Protein AF-A0A2P4SR77-F1 (afdb_monomer_lite)

Secondary structure (DSSP, 8-state):
-HIIIIIIS-SS-SSS---HHHHHHHHHHTT-EEPPGGGGS-TT--STTHHHHHHHHHS----EE-TT--SS-GGGGGG-PPPP------------------------------

Radius of gyration: 30.96 Å; chains: 1; bounding box: 60×54×92 Å

pLDDT: mean 71.03, std 19.49, range [31.03, 95.06]

InterPro domains:
  IPR000232 Heat shock factor (HSF)-type, DNA-binding [PF00447] (2-82)
  IPR036388 Winged helix-like DNA-binding domain superfamily [G3DSA:1.10.10.10] (1-85)
  IPR036390 Winged helix DNA-binding domain superfamily [SSF46785] (7-83)

Foldseek 3Di:
DCLVDQCPVDPDNPDPHSDPVVVVVQLVQLPKDWDDPVVVDDPPDDDPCPVVVVVCVVDVDIDIDDPLDDPVCVVSVVVSDGHDPPPPPPPPDPDDDDDDDDDDDDDDDDDDDD

Structure (mmCIF, N/CA/C/O backbone):
data_AF-A0A2P4SR77-F1
#
_entry.id   AF-A0A2P4SR77-F1
#
loop_
_atom_site.group_PDB
_atom_site.id
_atom_site.type_symbol
_atom_site.label_atom_id
_atom_site.label_alt_id
_atom_site.label_comp_id
_atom_site.label_asym_id
_atom_site.label_entity_id
_atom_site.label_seq_id
_atom_site.pdbx_PDB_ins_code
_atom_site.Cartn_x
_atom_site.Cartn_y
_atom_site.Cartn_z
_atom_site.occupancy
_atom_site.B_iso_or_equiv
_atom_site.auth_seq_id
_atom_site.auth_comp_id
_atom_site.auth_asym_id
_atom_site.auth_atom_id
_atom_site.pdbx_PDB_model_num
ATOM 1 N N . MET A 1 1 ? 0.568 14.877 -4.942 1.00 79.44 1 MET A N 1
ATOM 2 C CA . MET A 1 1 ? -0.810 14.667 -5.426 1.00 79.44 1 MET A CA 1
ATOM 3 C C . MET A 1 1 ? -1.567 13.694 -4.538 1.00 79.44 1 MET A C 1
ATOM 5 O O . MET A 1 1 ? -2.201 14.179 -3.614 1.00 79.44 1 MET A O 1
ATOM 9 N N . PHE A 1 2 ? -1.396 12.370 -4.665 1.00 86.19 2 PHE A N 1
ATOM 10 C CA . PHE A 1 2 ? -2.285 11.385 -4.015 1.00 86.19 2 PHE A CA 1
ATOM 11 C C . PHE A 1 2 ? -2.551 11.595 -2.514 1.00 86.19 2 PHE A C 1
ATOM 13 O O . PHE A 1 2 ? -3.700 11.644 -2.097 1.00 86.19 2 PHE A O 1
ATOM 20 N N . GLN A 1 3 ? -1.513 11.757 -1.683 1.00 88.31 3 GLN A N 1
ATOM 21 C CA . GLN A 1 3 ? -1.722 11.943 -0.240 1.00 88.31 3 GLN A CA 1
ATOM 22 C C . GLN A 1 3 ? -2.551 13.197 0.077 1.00 88.31 3 GLN A C 1
ATOM 24 O O . GLN A 1 3 ? -3.401 13.172 0.958 1.00 88.31 3 GLN A O 1
ATOM 29 N N . VAL A 1 4 ? -2.303 14.302 -0.624 1.00 87.69 4 VAL A N 1
ATOM 30 C CA . VAL A 1 4 ? -3.012 15.559 -0.366 1.00 87.69 4 VAL A CA 1
ATOM 31 C C . VAL A 1 4 ? -4.436 15.482 -0.905 1.00 87.69 4 VAL A C 1
ATOM 33 O O . VAL A 1 4 ? -5.361 15.857 -0.202 1.00 87.69 4 VAL A O 1
ATOM 36 N N . GLU A 1 5 ? -4.619 14.968 -2.116 1.00 88.62 5 GLU A N 1
ATOM 37 C CA . GLU A 1 5 ? -5.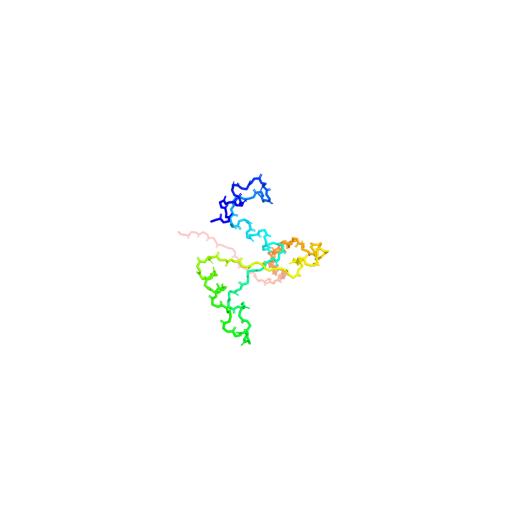910 14.989 -2.813 1.00 88.62 5 GLU A CA 1
ATOM 38 C C . GLU A 1 5 ? -6.862 13.891 -2.344 1.00 88.62 5 GLU A C 1
ATOM 40 O O . GLU A 1 5 ? -8.050 14.144 -2.197 1.00 88.62 5 GLU A O 1
ATOM 45 N N . VAL A 1 6 ? -6.347 12.689 -2.079 1.00 86.50 6 VAL A N 1
ATOM 46 C CA . VAL A 1 6 ? -7.169 11.516 -1.755 1.00 86.50 6 VAL A CA 1
ATOM 47 C C . VAL A 1 6 ? -7.193 11.259 -0.254 1.00 86.50 6 VAL A C 1
ATOM 49 O O . VAL A 1 6 ? -8.264 11.081 0.314 1.00 86.50 6 VAL A O 1
ATOM 52 N N . LEU A 1 7 ? -6.028 11.263 0.405 1.00 88.12 7 LEU A N 1
ATOM 53 C CA . LEU A 1 7 ? -5.956 10.911 1.830 1.00 88.12 7 LEU A CA 1
ATOM 54 C C . LEU A 1 7 ? -6.329 12.076 2.761 1.00 88.12 7 LEU A C 1
ATOM 56 O O . LEU A 1 7 ? -6.881 11.828 3.823 1.00 88.12 7 LEU A O 1
ATOM 60 N N . ARG A 1 8 ? -6.030 13.332 2.391 1.00 86.00 8 ARG A N 1
ATOM 61 C CA . ARG A 1 8 ? -6.274 14.519 3.242 1.00 86.00 8 ARG A CA 1
ATOM 62 C C . ARG A 1 8 ? -7.481 15.359 2.830 1.00 86.00 8 ARG A C 1
ATOM 64 O O . ARG A 1 8 ? -8.186 15.865 3.692 1.00 86.00 8 ARG A O 1
ATOM 71 N N . ARG A 1 9 ? -7.680 15.570 1.525 1.00 83.19 9 ARG A N 1
ATOM 72 C CA . ARG A 1 9 ? -8.700 16.487 0.975 1.00 83.19 9 ARG A CA 1
ATOM 73 C C . ARG A 1 9 ? -9.838 15.780 0.234 1.00 83.19 9 ARG A C 1
ATOM 75 O O . ARG A 1 9 ? -10.652 16.458 -0.385 1.00 83.19 9 ARG A O 1
ATOM 82 N N . GLY A 1 10 ? -9.892 14.449 0.271 1.00 74.44 10 GLY A N 1
ATOM 83 C CA . GLY A 1 10 ? -10.940 13.689 -0.403 1.00 74.44 10 GLY A CA 1
ATOM 84 C C . GLY A 1 10 ? -12.323 14.061 0.135 1.00 74.44 10 GLY A C 1
ATOM 85 O O . GLY A 1 10 ? -12.523 14.102 1.348 1.00 74.44 10 GLY A O 1
ATOM 86 N N . SER A 1 11 ? -13.278 14.323 -0.761 1.00 71.06 11 SER A N 1
ATOM 87 C CA . SER A 1 11 ? -14.677 14.604 -0.400 1.00 71.06 11 SER A CA 1
ATOM 88 C C . SER A 1 11 ? -15.346 13.412 0.290 1.00 71.06 11 SER A C 1
ATOM 90 O O . SER A 1 11 ? -16.178 13.594 1.176 1.00 71.06 11 SER A O 1
ATOM 92 N N . LEU A 1 12 ? -14.929 12.194 -0.067 1.00 75.12 12 LEU A N 1
ATOM 93 C CA . LEU A 1 12 ? -15.156 10.982 0.711 1.00 75.12 12 LEU A CA 1
ATOM 94 C C . LEU A 1 12 ? -13.869 10.590 1.439 1.00 75.12 12 LEU A C 1
ATOM 96 O O . LEU A 1 12 ? -12.826 10.387 0.813 1.00 75.12 12 LEU A O 1
ATOM 100 N N . ARG A 1 13 ? -13.963 10.376 2.755 1.00 74.44 13 ARG A N 1
ATOM 101 C CA . ARG A 1 13 ? -12.904 9.727 3.540 1.00 74.44 13 ARG A CA 1
ATOM 102 C C . ARG A 1 13 ? -12.896 8.220 3.262 1.00 74.44 13 ARG A C 1
ATOM 104 O O . ARG A 1 13 ? -13.347 7.427 4.076 1.00 74.44 13 ARG A O 1
ATOM 111 N N . VAL A 1 14 ? -12.387 7.825 2.092 1.00 81.56 14 VAL A N 1
ATOM 112 C CA . VAL A 1 14 ? -12.243 6.407 1.690 1.00 81.56 14 VAL A CA 1
ATOM 113 C C . VAL A 1 14 ? -11.218 5.675 2.570 1.00 81.56 14 VAL A C 1
ATOM 115 O O . VAL A 1 14 ? -11.239 4.453 2.693 1.00 81.56 14 VAL A O 1
ATOM 118 N N . CYS A 1 15 ? -10.305 6.418 3.196 1.00 81.31 15 CYS A N 1
ATOM 119 C CA . CYS A 1 15 ? -9.343 5.912 4.163 1.00 81.31 15 CYS A CA 1
ATOM 120 C C . CYS A 1 15 ? -9.413 6.762 5.433 1.00 81.31 15 CYS A C 1
ATOM 122 O O . CYS A 1 15 ? -9.436 7.986 5.360 1.00 81.31 15 CYS A O 1
ATOM 124 N N . GLU A 1 16 ? -9.357 6.123 6.600 1.00 86.06 16 GLU A N 1
ATOM 125 C CA . GLU A 1 16 ? -9.292 6.812 7.901 1.00 86.06 16 GLU A CA 1
ATOM 126 C C . GLU A 1 16 ? -7.928 7.473 8.167 1.00 86.06 16 GLU A C 1
ATOM 128 O O . GLU A 1 16 ? -7.728 8.124 9.188 1.00 86.06 16 GLU A O 1
ATOM 133 N N . THR A 1 17 ? -6.957 7.286 7.270 1.00 88.50 17 THR A N 1
ATOM 134 C CA . THR A 1 17 ? -5.592 7.777 7.437 1.00 88.50 17 THR A CA 1
ATOM 135 C C . THR A 1 17 ? -5.214 8.816 6.395 1.00 88.50 17 THR A C 1
ATOM 137 O O . THR A 1 17 ? -5.458 8.653 5.204 1.00 88.50 17 THR A O 1
ATOM 140 N N . GLU A 1 18 ? -4.502 9.839 6.858 1.00 90.69 18 GLU A N 1
ATOM 141 C CA . GLU A 1 18 ? -3.967 10.931 6.044 1.00 90.69 18 GLU A CA 1
ATOM 142 C C . GLU A 1 18 ? -2.497 10.721 5.634 1.00 90.69 18 GLU A C 1
ATOM 144 O O . GLU A 1 18 ? -1.870 11.580 4.998 1.00 90.69 18 GLU A O 1
ATOM 149 N N . SER A 1 19 ? -1.899 9.598 6.046 1.00 90.94 19 SER A N 1
ATOM 150 C CA . SER A 1 19 ? -0.483 9.295 5.846 1.00 90.94 19 SER A CA 1
ATOM 151 C C . SER A 1 19 ? -0.283 8.227 4.783 1.00 90.94 19 SER A C 1
ATOM 153 O O . SER A 1 19 ? -0.821 7.123 4.874 1.00 90.94 19 SER A O 1
ATOM 155 N N . MET A 1 20 ? 0.601 8.514 3.824 1.00 91.44 20 MET A N 1
ATOM 156 C CA . MET A 1 20 ? 1.033 7.529 2.831 1.00 91.44 20 MET A CA 1
ATOM 157 C C . MET A 1 20 ? 1.649 6.282 3.486 1.00 91.44 20 MET A C 1
ATOM 159 O O . MET A 1 20 ? 1.473 5.171 2.994 1.00 91.44 20 MET A O 1
ATOM 163 N N . LYS A 1 21 ? 2.349 6.443 4.620 1.00 92.44 21 LYS A N 1
ATOM 164 C CA . LYS A 1 21 ? 2.975 5.322 5.337 1.00 92.44 21 LYS A CA 1
ATOM 165 C C . LYS A 1 21 ? 1.924 4.332 5.835 1.00 92.44 21 LYS A C 1
ATOM 167 O O . LYS A 1 21 ? 2.033 3.141 5.559 1.00 92.44 21 LYS A O 1
ATOM 172 N N . SER A 1 22 ? 0.904 4.831 6.529 1.00 92.00 22 SER A N 1
ATOM 173 C CA . SER A 1 22 ? -0.183 4.008 7.061 1.00 92.00 22 SER A CA 1
ATOM 174 C C . SER A 1 22 ? -1.008 3.381 5.939 1.00 92.00 22 SER A C 1
ATOM 176 O O . SER A 1 22 ? -1.344 2.203 6.020 1.00 92.00 22 SER A O 1
ATOM 178 N N . PHE A 1 23 ? -1.255 4.128 4.859 1.00 91.81 23 PHE A N 1
ATOM 179 C CA . PHE A 1 23 ? -1.920 3.617 3.660 1.00 91.81 23 PHE A CA 1
ATOM 180 C C . PHE A 1 23 ? -1.181 2.405 3.065 1.00 91.81 23 PHE A C 1
ATOM 182 O O . PHE A 1 23 ? -1.763 1.334 2.888 1.00 91.81 23 PHE A O 1
ATOM 189 N N . VAL A 1 24 ? 0.132 2.531 2.842 1.00 91.38 24 VAL A N 1
ATOM 190 C CA . VAL A 1 24 ? 0.965 1.430 2.332 1.00 91.38 24 VAL A CA 1
ATOM 191 C C . VAL A 1 24 ? 1.023 0.268 3.327 1.00 91.38 24 VAL A C 1
ATOM 193 O O . VAL A 1 24 ? 0.975 -0.891 2.921 1.00 91.38 24 VAL A O 1
ATOM 196 N N . GLN A 1 25 ? 1.095 0.546 4.630 1.00 91.75 25 GLN A N 1
ATOM 197 C CA . GLN A 1 25 ? 1.127 -0.494 5.657 1.00 91.75 25 GLN A CA 1
ATOM 198 C C . GLN A 1 25 ? -0.155 -1.335 5.670 1.00 91.75 25 GLN A C 1
ATOM 200 O O . GLN A 1 25 ? -0.063 -2.556 5.779 1.00 91.75 25 GLN A O 1
ATOM 205 N N . GLN A 1 26 ? -1.333 -0.719 5.516 1.00 91.38 26 GLN A N 1
ATOM 206 C CA . GLN A 1 26 ? -2.594 -1.459 5.399 1.00 91.38 26 GLN A CA 1
ATOM 207 C C . GLN A 1 26 ? -2.585 -2.366 4.169 1.00 91.38 26 GLN A C 1
ATOM 209 O O . GLN A 1 26 ? -2.851 -3.558 4.289 1.00 91.38 26 GLN A O 1
ATOM 214 N N . HIS A 1 27 ? -2.175 -1.850 3.009 1.00 91.62 27 HIS A N 1
ATOM 215 C CA . HIS A 1 27 ? -2.022 -2.670 1.806 1.00 91.62 27 HIS A CA 1
ATOM 216 C C . HIS A 1 27 ? -1.080 -3.866 2.036 1.00 91.62 27 HIS A C 1
ATOM 218 O O . HIS A 1 27 ? -1.430 -5.000 1.705 1.00 91.62 27 HIS A O 1
ATOM 224 N N . ASN A 1 28 ? 0.068 -3.657 2.684 1.00 91.75 28 ASN A N 1
ATOM 225 C CA . ASN A 1 28 ? 0.999 -4.741 3.012 1.00 91.75 28 ASN A CA 1
ATOM 226 C C . ASN A 1 28 ? 0.375 -5.790 3.953 1.00 91.75 28 ASN A C 1
ATOM 228 O O . ASN A 1 28 ? 0.612 -6.988 3.782 1.00 91.75 28 ASN A O 1
ATOM 232 N N . LEU A 1 29 ? -0.443 -5.369 4.927 1.00 92.62 29 LEU A N 1
ATOM 233 C CA . LEU A 1 29 ? -1.170 -6.284 5.816 1.00 92.62 29 LEU A CA 1
ATOM 234 C C . LEU A 1 29 ? -2.174 -7.144 5.048 1.00 92.62 29 LEU A C 1
ATOM 236 O O . LEU A 1 29 ? -2.323 -8.314 5.370 1.00 92.62 29 LEU A O 1
ATOM 240 N N . TYR A 1 30 ? -2.811 -6.612 4.008 1.00 92.25 30 TYR A N 1
ATOM 241 C CA . TYR A 1 30 ? -3.679 -7.387 3.114 1.00 92.25 30 TYR A CA 1
ATOM 242 C C . TYR A 1 30 ? -2.913 -8.158 2.033 1.00 92.25 30 TYR A C 1
ATOM 244 O O . TYR A 1 30 ? -3.516 -8.769 1.158 1.00 92.25 30 TYR A O 1
ATOM 252 N N . GLY A 1 31 ? -1.583 -8.160 2.096 1.00 92.50 31 GLY A N 1
ATOM 253 C CA . GLY A 1 31 ? -0.726 -8.947 1.223 1.00 92.50 31 GLY A CA 1
ATOM 254 C C . GLY A 1 31 ? -0.419 -8.326 -0.127 1.00 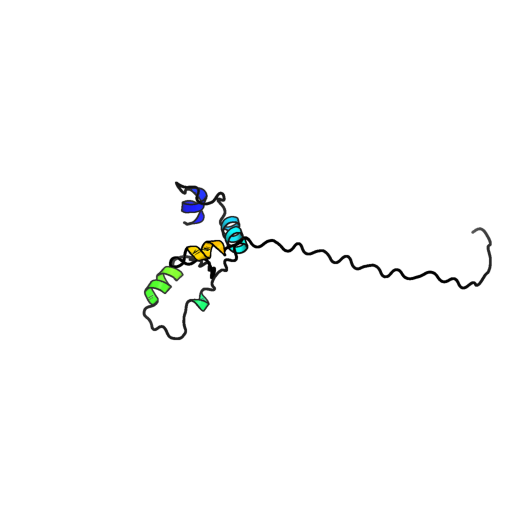92.50 31 GLY A C 1
ATOM 255 O O . GLY A 1 31 ? 0.089 -9.029 -0.997 1.00 92.50 31 GLY A O 1
ATOM 256 N N . PHE A 1 32 ? -0.666 -7.027 -0.290 1.00 93.75 32 PHE A N 1
ATOM 257 C CA . PHE A 1 32 ? -0.175 -6.319 -1.459 1.00 93.75 32 PHE A CA 1
ATOM 258 C C . PHE A 1 32 ? 1.345 -6.185 -1.422 1.00 93.75 32 PHE A C 1
ATOM 260 O O . PHE A 1 32 ? 1.944 -5.967 -0.367 1.00 93.75 32 PHE A O 1
ATOM 267 N N . THR A 1 33 ? 1.963 -6.273 -2.592 1.00 91.00 33 THR A N 1
ATOM 268 C CA . THR A 1 33 ? 3.400 -6.082 -2.779 1.00 91.00 33 THR A CA 1
ATOM 269 C C . THR A 1 33 ? 3.654 -4.970 -3.784 1.00 91.00 33 THR A C 1
ATOM 271 O O . THR A 1 33 ? 2.892 -4.767 -4.729 1.00 91.00 33 THR A O 1
ATOM 274 N N . LYS A 1 34 ? 4.731 -4.210 -3.571 1.00 89.50 34 LYS A N 1
ATOM 275 C CA . LYS A 1 34 ? 5.180 -3.219 -4.551 1.00 89.50 34 LYS A CA 1
ATOM 276 C C . LYS A 1 34 ? 5.799 -3.946 -5.732 1.00 89.50 34 LYS A C 1
ATOM 278 O O . LYS A 1 34 ? 6.712 -4.745 -5.531 1.00 89.50 34 LYS A O 1
ATOM 283 N N . MET A 1 35 ? 5.343 -3.645 -6.942 1.00 82.12 35 MET A N 1
ATOM 284 C CA . MET A 1 35 ? 5.979 -4.175 -8.140 1.00 82.12 35 MET A CA 1
ATOM 285 C C . MET A 1 35 ? 7.252 -3.373 -8.445 1.00 82.12 35 MET A C 1
ATOM 287 O O . MET A 1 35 ? 7.172 -2.148 -8.580 1.00 82.12 35 MET A O 1
ATOM 291 N N . PRO A 1 36 ? 8.424 -4.022 -8.567 1.00 71.19 36 PRO A N 1
ATOM 292 C CA . PRO A 1 36 ? 9.619 -3.375 -9.086 1.00 71.19 36 PRO A CA 1
ATOM 293 C C . PRO A 1 36 ? 9.365 -2.870 -10.508 1.00 71.19 36 PRO A C 1
ATOM 295 O O . PRO A 1 36 ? 8.885 -3.621 -11.357 1.00 71.19 36 PRO A O 1
ATOM 298 N N . HIS A 1 37 ? 9.740 -1.622 -10.791 1.00 66.94 37 HIS A N 1
ATOM 299 C CA . HIS A 1 37 ? 9.605 -1.022 -12.125 1.00 66.94 37 HIS A CA 1
ATOM 300 C C . HIS A 1 37 ? 10.281 -1.851 -13.229 1.00 66.94 37 HIS A C 1
ATOM 302 O O . HIS A 1 37 ? 9.798 -1.890 -14.355 1.00 66.94 37 HIS A O 1
ATOM 308 N N . VAL A 1 38 ? 11.350 -2.573 -12.883 1.00 58.19 38 VAL A N 1
ATOM 309 C CA . VAL A 1 38 ? 12.129 -3.417 -13.801 1.00 58.19 38 VAL A CA 1
ATOM 310 C C . VAL A 1 38 ? 11.331 -4.629 -14.304 1.00 58.19 38 VAL A C 1
ATOM 312 O O . VAL A 1 38 ? 11.524 -5.056 -15.435 1.00 58.19 38 VAL A O 1
ATOM 315 N N . LEU A 1 39 ? 10.375 -5.142 -13.517 1.00 55.47 39 LEU A N 1
ATOM 316 C CA . LEU A 1 39 ? 9.524 -6.277 -13.911 1.00 55.47 39 LEU A CA 1
ATOM 317 C C . LEU A 1 39 ? 8.343 -5.866 -14.801 1.00 55.47 39 LEU A C 1
ATOM 319 O O . LEU A 1 39 ? 7.591 -6.715 -15.268 1.00 55.47 39 LEU A O 1
ATOM 323 N N . ARG A 1 40 ? 8.166 -4.562 -15.044 1.00 60.03 40 ARG A N 1
ATOM 324 C CA . ARG A 1 40 ? 7.108 -4.033 -15.913 1.00 60.03 40 ARG A CA 1
ATOM 325 C C . ARG A 1 40 ? 7.419 -4.214 -17.400 1.00 60.03 40 ARG A C 1
ATOM 327 O O . ARG A 1 40 ? 6.524 -4.045 -18.220 1.00 60.03 40 ARG A O 1
ATOM 334 N N . ARG A 1 41 ? 8.669 -4.538 -17.746 1.00 59.62 41 ARG A N 1
ATOM 335 C CA . ARG A 1 41 ? 9.127 -4.704 -19.125 1.00 59.62 41 ARG A CA 1
ATOM 336 C C . ARG A 1 41 ? 9.208 -6.192 -19.477 1.00 59.62 41 ARG A C 1
ATOM 338 O O . ARG A 1 41 ? 10.207 -6.830 -19.145 1.00 59.62 41 ARG A O 1
ATOM 345 N N . PRO A 1 42 ? 8.195 -6.770 -20.141 1.00 58.81 42 PRO A N 1
ATOM 346 C CA . PRO A 1 42 ? 8.348 -8.094 -20.719 1.00 58.81 42 PRO A CA 1
ATOM 347 C C . PRO A 1 42 ? 9.441 -8.058 -21.805 1.00 58.81 42 PRO A C 1
ATOM 349 O O . PRO A 1 42 ? 9.529 -7.083 -22.558 1.00 58.81 42 PRO A O 1
ATOM 352 N N . PRO A 1 43 ? 10.278 -9.104 -21.903 1.00 60.00 43 PRO A N 1
ATOM 353 C CA . PRO A 1 43 ? 11.466 -9.116 -22.760 1.00 60.00 43 PRO A CA 1
ATOM 354 C C . PRO A 1 43 ? 11.169 -9.027 -24.269 1.00 60.00 43 PRO A C 1
ATOM 356 O O . PRO A 1 43 ? 12.088 -8.795 -25.047 1.00 60.00 43 PRO A O 1
ATOM 359 N N . SER A 1 44 ? 9.907 -9.182 -24.687 1.00 65.88 44 SER A N 1
ATOM 360 C CA . SER A 1 44 ? 9.482 -9.249 -26.090 1.00 65.88 44 SER A CA 1
ATOM 361 C C . SER A 1 44 ? 8.671 -8.050 -26.604 1.00 65.88 44 SER A C 1
ATOM 363 O O . SER A 1 44 ? 8.325 -8.047 -27.784 1.00 65.88 44 SER A O 1
ATOM 365 N N . LEU A 1 45 ? 8.346 -7.035 -25.787 1.00 60.53 45 LEU A N 1
ATOM 366 C CA . LEU A 1 45 ? 7.512 -5.917 -26.264 1.00 60.53 45 LEU A CA 1
ATOM 367 C C . LEU A 1 45 ? 8.346 -4.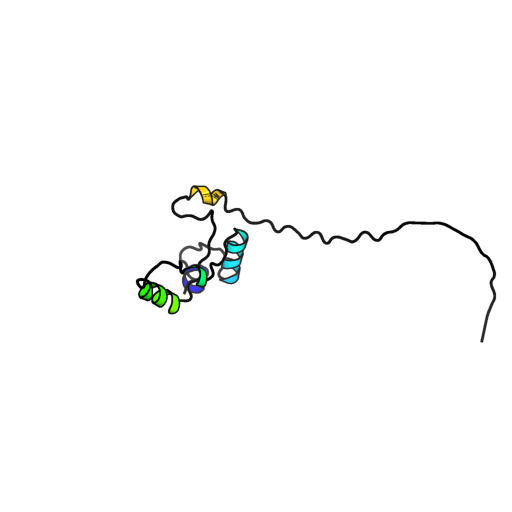837 -26.990 1.00 60.53 45 LEU A C 1
ATOM 369 O O . LEU A 1 45 ? 9.246 -4.250 -26.379 1.00 60.53 45 LEU A O 1
ATOM 373 N N . PRO A 1 46 ? 8.061 -4.538 -28.276 1.00 58.84 46 PRO A N 1
ATOM 374 C CA . PRO A 1 46 ? 8.786 -3.530 -29.040 1.00 58.84 46 PRO A CA 1
ATOM 375 C C . PRO A 1 46 ? 8.334 -2.101 -28.692 1.00 58.84 46 PRO A C 1
ATOM 377 O O . PRO A 1 46 ? 7.231 -1.898 -28.198 1.00 58.84 46 PRO A O 1
ATOM 380 N N . LYS A 1 47 ? 9.229 -1.146 -29.004 1.00 54.09 47 LYS A N 1
ATOM 381 C CA . LYS A 1 47 ? 9.269 0.344 -28.952 1.00 54.09 47 LYS A CA 1
ATOM 382 C C . LYS A 1 47 ? 7.999 1.217 -28.781 1.00 54.09 47 LYS A C 1
ATOM 384 O O . LYS A 1 47 ? 8.162 2.426 -28.672 1.00 54.09 47 LYS A O 1
ATOM 389 N N . PHE A 1 48 ? 6.783 0.690 -28.679 1.00 51.03 48 PHE A N 1
ATOM 390 C CA . PHE A 1 48 ? 5.549 1.455 -28.428 1.00 51.03 48 PHE A CA 1
ATOM 391 C C . PHE A 1 48 ? 5.413 1.983 -26.982 1.00 51.03 48 PHE A C 1
ATOM 393 O O . PHE A 1 48 ? 4.419 2.613 -26.640 1.00 51.03 48 PHE A O 1
ATOM 400 N N . LEU A 1 49 ? 6.421 1.755 -26.131 1.00 53.53 49 LEU A N 1
ATOM 401 C CA . LEU A 1 49 ? 6.440 2.127 -24.713 1.00 53.53 49 LEU A CA 1
ATOM 402 C C . LEU A 1 49 ? 6.951 3.548 -24.426 1.00 53.53 49 LEU A C 1
ATOM 404 O O . LEU A 1 49 ? 6.883 3.958 -23.274 1.00 53.53 49 LEU A O 1
ATOM 408 N N . SER A 1 50 ? 7.446 4.317 -25.405 1.00 55.28 50 SER A N 1
ATOM 409 C CA . SER A 1 50 ? 8.092 5.612 -25.109 1.00 55.28 50 SER A CA 1
ATOM 410 C C . SER A 1 50 ? 7.162 6.613 -24.421 1.00 55.28 50 SER A C 1
ATOM 412 O O . SER A 1 50 ? 7.617 7.391 -23.592 1.00 55.28 50 SER A O 1
ATOM 414 N N . GLU A 1 51 ? 5.865 6.584 -24.726 1.00 53.59 51 GLU A N 1
ATOM 415 C CA . GLU A 1 51 ? 4.878 7.482 -24.122 1.00 53.59 51 GLU A CA 1
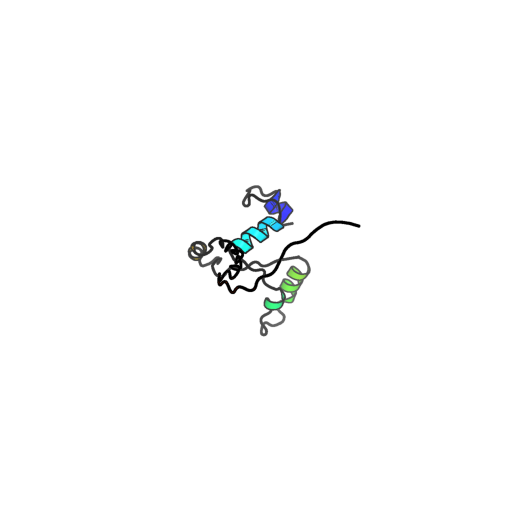ATOM 416 C C . GLU A 1 51 ? 4.481 7.035 -22.706 1.00 53.59 51 GLU A C 1
ATOM 418 O O . GLU A 1 51 ? 4.409 7.851 -21.791 1.00 53.59 51 GLU A O 1
ATOM 423 N N . GLU A 1 52 ? 4.315 5.729 -22.480 1.00 57.59 52 GLU A N 1
ATOM 424 C CA . GLU A 1 52 ? 4.001 5.170 -21.159 1.00 57.59 52 GLU A CA 1
ATOM 425 C C . GLU A 1 52 ? 5.204 5.235 -20.200 1.00 57.59 52 GLU A C 1
ATOM 427 O O . GLU A 1 52 ? 5.063 5.469 -18.995 1.00 57.59 52 GLU A O 1
ATOM 432 N N . GLU A 1 53 ? 6.406 5.045 -20.739 1.00 60.28 53 GLU A N 1
ATOM 433 C CA . GLU A 1 53 ? 7.686 5.152 -20.047 1.00 60.28 53 GLU A CA 1
ATOM 434 C C . GLU A 1 53 ? 8.029 6.620 -19.764 1.00 60.28 53 GLU A C 1
ATOM 436 O O . GLU A 1 53 ? 8.431 6.923 -18.648 1.00 60.28 53 GLU A O 1
ATOM 441 N N . ALA A 1 54 ? 7.748 7.560 -20.677 1.00 60.22 54 ALA A N 1
ATOM 442 C CA . ALA A 1 54 ? 7.808 8.996 -20.384 1.00 60.22 54 ALA A CA 1
ATOM 443 C C . ALA A 1 54 ? 6.781 9.393 -19.308 1.00 60.22 54 ALA A C 1
ATOM 445 O O . ALA A 1 54 ? 7.126 10.031 -18.314 1.00 60.22 54 ALA A O 1
ATOM 446 N N . PHE A 1 55 ? 5.527 8.944 -19.419 1.00 58.91 55 PHE A N 1
ATOM 447 C CA . PHE A 1 55 ? 4.475 9.243 -18.443 1.00 58.91 55 PHE A CA 1
ATOM 448 C C . PHE A 1 55 ? 4.813 8.730 -17.032 1.00 58.91 55 PHE A C 1
ATOM 450 O O . PHE A 1 55 ? 4.554 9.415 -16.037 1.00 58.91 55 PHE A O 1
ATOM 457 N N . THR A 1 56 ? 5.438 7.551 -16.932 1.00 58.91 56 THR A N 1
ATOM 458 C CA . THR A 1 56 ? 5.922 6.981 -15.663 1.00 58.91 56 THR A CA 1
ATOM 459 C C . THR A 1 56 ? 7.292 7.504 -15.225 1.00 58.91 56 THR A C 1
ATOM 461 O O . THR A 1 56 ? 7.562 7.526 -14.030 1.00 58.91 56 THR A O 1
ATOM 464 N N . ALA A 1 57 ? 8.150 7.981 -16.127 1.00 60.53 57 ALA A N 1
ATOM 465 C CA . ALA A 1 57 ? 9.406 8.640 -15.770 1.00 60.53 57 ALA A CA 1
ATOM 466 C C . ALA A 1 57 ? 9.155 10.037 -15.186 1.00 60.53 57 ALA A C 1
ATOM 468 O O . ALA A 1 57 ? 9.825 10.458 -14.243 1.00 60.53 57 ALA A O 1
ATOM 469 N N . HIS A 1 58 ? 8.151 10.749 -15.703 1.00 61.22 58 HIS A N 1
ATOM 470 C CA . HIS A 1 58 ? 7.797 12.097 -15.258 1.00 61.22 58 HIS A CA 1
ATOM 471 C C . HIS A 1 58 ? 6.905 12.105 -14.003 1.00 61.22 58 HIS A C 1
ATOM 473 O O . HIS A 1 58 ? 6.803 13.125 -13.319 1.00 61.22 58 HIS A O 1
ATOM 479 N N . ARG A 1 59 ? 6.285 10.971 -13.641 1.00 63.47 59 ARG A N 1
ATOM 480 C CA . ARG A 1 59 ? 5.493 10.814 -12.410 1.00 63.47 59 ARG A CA 1
ATOM 481 C C . ARG A 1 59 ? 6.007 9.659 -11.562 1.00 63.47 59 ARG A C 1
ATOM 483 O O . ARG A 1 59 ? 6.052 8.528 -12.012 1.00 63.47 59 ARG A O 1
ATOM 490 N N . LYS A 1 60 ? 6.256 9.905 -10.271 1.00 73.81 60 LYS A N 1
ATOM 491 C CA . LYS A 1 60 ? 6.505 8.841 -9.279 1.00 73.81 60 LYS A CA 1
ATOM 492 C C . LYS A 1 60 ? 5.243 7.983 -9.085 1.00 73.81 60 LYS A C 1
ATOM 494 O O . LYS A 1 60 ? 4.470 8.215 -8.158 1.00 73.81 60 LYS A O 1
ATOM 499 N N . VAL A 1 61 ? 5.017 7.019 -9.974 1.00 79.06 61 VAL A N 1
ATOM 500 C CA . VAL A 1 61 ? 3.925 6.040 -9.901 1.00 79.06 61 VAL A CA 1
ATOM 501 C C . VAL A 1 61 ? 4.425 4.814 -9.144 1.00 79.06 61 VAL A C 1
ATOM 503 O O . VAL A 1 61 ? 5.509 4.319 -9.413 1.00 79.06 61 VAL A O 1
ATOM 506 N N . THR A 1 62 ? 3.658 4.303 -8.185 1.00 83.69 62 THR A N 1
ATOM 507 C CA . THR A 1 62 ? 3.962 3.037 -7.499 1.00 83.69 62 THR A CA 1
ATOM 508 C C . THR A 1 62 ? 2.816 2.068 -7.736 1.00 83.69 62 THR A C 1
ATOM 510 O O . THR A 1 62 ? 1.665 2.414 -7.488 1.00 83.69 62 THR A O 1
ATOM 513 N N . LEU A 1 63 ? 3.134 0.856 -8.194 1.00 86.00 63 LEU A N 1
ATOM 514 C CA . LEU A 1 63 ? 2.157 -0.206 -8.421 1.00 86.00 63 LEU A CA 1
ATOM 515 C C . LEU A 1 63 ? 2.143 -1.159 -7.224 1.00 86.00 63 LEU A C 1
ATOM 517 O O . LEU A 1 63 ? 3.193 -1.650 -6.806 1.00 86.00 63 LEU A O 1
ATOM 521 N N . LEU A 1 64 ? 0.952 -1.410 -6.682 1.00 89.19 64 LEU A N 1
ATOM 522 C CA . LEU A 1 64 ? 0.703 -2.378 -5.617 1.00 89.19 64 LEU A CA 1
ATOM 523 C C . LEU A 1 64 ? -0.134 -3.523 -6.188 1.00 89.19 64 LEU A C 1
ATOM 525 O O . LEU A 1 64 ? -1.202 -3.278 -6.742 1.00 89.19 64 LEU A O 1
ATOM 529 N N . LEU A 1 65 ? 0.336 -4.759 -6.039 1.00 90.19 65 LEU A N 1
ATOM 530 C CA . LEU A 1 65 ? -0.311 -5.949 -6.588 1.00 90.19 65 LEU A CA 1
ATOM 531 C C . LEU A 1 65 ? -0.742 -6.915 -5.493 1.00 90.19 65 LEU A C 1
ATOM 533 O O . LEU A 1 65 ? -0.012 -7.131 -4.532 1.00 90.19 65 LEU A O 1
ATOM 537 N N . ASN A 1 66 ? -1.899 -7.539 -5.689 1.00 90.69 66 ASN A N 1
ATOM 538 C CA . ASN A 1 66 ? -2.369 -8.695 -4.936 1.00 90.69 66 ASN A CA 1
ATOM 539 C C . ASN A 1 66 ? -3.104 -9.620 -5.915 1.00 90.69 66 ASN A C 1
ATOM 541 O O . ASN A 1 66 ? -3.948 -9.158 -6.679 1.00 90.69 66 ASN A O 1
ATOM 545 N N . THR A 1 67 ? -2.799 -10.917 -5.897 1.00 89.12 67 THR A N 1
ATOM 546 C CA . THR A 1 67 ? -3.388 -11.915 -6.809 1.00 89.12 67 THR A CA 1
ATOM 547 C C . THR A 1 67 ? -4.906 -12.035 -6.682 1.00 89.12 67 THR A C 1
ATOM 549 O O . THR A 1 67 ? -5.573 -12.435 -7.633 1.00 89.12 67 THR A O 1
ATOM 552 N N . PHE A 1 68 ? -5.454 -11.670 -5.524 1.00 92.38 68 PHE A N 1
ATOM 553 C CA . PHE A 1 68 ? -6.881 -11.709 -5.217 1.00 92.38 68 PHE A CA 1
ATOM 554 C C . PHE A 1 68 ? -7.587 -10.360 -5.431 1.00 92.38 68 PHE A C 1
ATOM 556 O O . PHE A 1 68 ? -8.805 -10.274 -5.293 1.00 92.38 68 PHE A O 1
ATOM 563 N N . PHE A 1 69 ? -6.851 -9.303 -5.788 1.00 91.62 69 PHE A N 1
ATOM 564 C CA . PHE A 1 69 ? -7.408 -7.987 -6.094 1.00 91.62 69 PHE A CA 1
ATOM 565 C C . PHE A 1 69 ? -7.431 -7.772 -7.610 1.00 91.62 69 PHE A C 1
ATOM 567 O O . PHE A 1 69 ? -6.480 -7.252 -8.193 1.00 91.62 69 PHE A O 1
ATOM 574 N N . ARG A 1 70 ? -8.516 -8.209 -8.260 1.00 90.88 70 ARG A N 1
ATOM 575 C CA . ARG A 1 70 ? -8.693 -8.117 -9.716 1.00 90.88 70 ARG A CA 1
ATOM 576 C C . ARG A 1 70 ? -10.016 -7.448 -10.051 1.00 90.88 70 ARG A C 1
ATOM 578 O O . ARG A 1 70 ? -11.034 -7.753 -9.441 1.00 90.88 70 ARG A O 1
ATOM 585 N N . ARG A 1 71 ? -9.990 -6.561 -11.047 1.00 92.94 71 ARG A N 1
ATOM 586 C CA . ARG A 1 71 ? -11.177 -5.828 -11.506 1.00 92.94 71 ARG A CA 1
ATOM 587 C C . ARG A 1 71 ? -12.242 -6.765 -12.082 1.00 92.94 71 ARG A C 1
ATOM 589 O O . ARG A 1 71 ? -13.414 -6.579 -11.789 1.00 92.94 71 ARG A O 1
ATOM 596 N N . ASP A 1 72 ? -11.814 -7.772 -12.840 1.00 95.06 72 ASP A N 1
ATOM 597 C CA . ASP A 1 72 ? -12.709 -8.702 -13.546 1.00 95.06 72 ASP A CA 1
ATOM 598 C C . ASP A 1 72 ? -13.246 -9.822 -12.644 1.00 95.06 72 ASP A C 1
ATOM 600 O O . ASP A 1 72 ? -14.181 -10.523 -13.012 1.00 95.06 72 ASP A O 1
ATOM 604 N N . HIS A 1 73 ? -12.658 -9.977 -11.454 1.00 93.06 73 HIS A N 1
ATOM 605 C CA . HIS A 1 73 ? -12.975 -11.040 -10.501 1.00 93.06 73 HIS A CA 1
ATOM 606 C C . HIS A 1 73 ? -13.199 -10.471 -9.091 1.00 93.06 73 HIS A C 1
ATOM 608 O O . HIS A 1 73 ? -12.387 -10.715 -8.186 1.00 93.06 73 HIS A O 1
ATOM 614 N N . PRO A 1 74 ? -14.266 -9.675 -8.883 1.00 93.06 74 PRO A N 1
ATOM 615 C CA . PRO A 1 74 ? -14.554 -9.057 -7.590 1.00 93.06 74 PRO A CA 1
ATOM 616 C C . PRO A 1 74 ? -14.795 -10.089 -6.474 1.00 93.06 74 PRO A C 1
ATOM 618 O O . PRO A 1 74 ? -14.559 -9.801 -5.301 1.00 93.06 74 PRO A O 1
ATOM 621 N N . GLU A 1 75 ? -15.211 -11.311 -6.812 1.00 94.62 75 GLU A N 1
ATOM 622 C CA . GLU A 1 75 ? -15.414 -12.418 -5.877 1.00 94.62 75 GLU A CA 1
ATOM 623 C C . GLU A 1 75 ? -14.141 -12.804 -5.112 1.00 94.62 75 GLU A C 1
ATOM 625 O O . GLU A 1 75 ? -14.220 -13.207 -3.946 1.00 94.62 75 GLU A O 1
ATOM 630 N N . LEU A 1 76 ? -12.966 -12.617 -5.725 1.00 93.12 76 LEU A N 1
ATOM 631 C CA . LEU A 1 76 ? -11.677 -12.926 -5.108 1.00 93.12 76 LEU A CA 1
ATOM 632 C C . LEU A 1 76 ? -11.331 -11.983 -3.964 1.00 93.12 76 LEU A C 1
ATOM 634 O O . LEU A 1 76 ? -10.549 -12.356 -3.092 1.00 93.12 76 LEU A O 1
ATOM 638 N N . PHE A 1 77 ? -11.965 -10.811 -3.885 1.00 89.69 77 PHE A N 1
ATOM 639 C CA . PHE A 1 77 ? -11.734 -9.874 -2.791 1.00 89.69 77 PHE A CA 1
ATOM 640 C C . PHE A 1 77 ? -12.012 -10.502 -1.417 1.00 89.69 77 PHE A C 1
ATOM 642 O O . PHE A 1 77 ? -11.370 -10.159 -0.426 1.00 89.69 77 PHE A O 1
ATOM 649 N N . LYS A 1 78 ? -12.900 -11.503 -1.347 1.00 90.69 78 LYS A N 1
ATOM 650 C CA . LYS A 1 78 ? -13.167 -12.269 -0.118 1.00 90.69 78 LYS A CA 1
ATOM 651 C C . LYS A 1 78 ? -11.921 -12.983 0.423 1.00 90.69 78 LYS A C 1
ATOM 653 O O . LYS A 1 78 ? -11.850 -13.216 1.633 1.00 90.69 78 LYS A O 1
ATOM 658 N N . LEU A 1 79 ? -10.961 -13.303 -0.448 1.00 91.25 79 LEU A N 1
ATOM 659 C CA . LEU A 1 79 ? -9.689 -13.962 -0.139 1.00 91.25 79 LEU A CA 1
ATOM 660 C C . LEU A 1 79 ? -8.589 -12.972 0.275 1.00 91.25 79 LEU A C 1
ATOM 662 O O . LEU A 1 79 ? -7.601 -13.388 0.878 1.00 91.25 79 LEU A O 1
ATOM 666 N N . CYS A 1 80 ? -8.766 -11.666 0.033 1.00 90.06 80 CYS A N 1
ATOM 667 C CA . CYS A 1 80 ? -7.899 -10.609 0.562 1.00 90.06 80 CYS A CA 1
ATOM 668 C C . CYS A 1 80 ? -8.091 -10.477 2.080 1.00 90.06 80 CYS A C 1
ATOM 670 O O . CYS A 1 80 ? -8.753 -9.563 2.572 1.00 90.06 80 CYS A O 1
ATOM 672 N N . LYS A 1 81 ? -7.534 -11.411 2.852 1.00 89.81 81 LYS A N 1
ATOM 673 C CA . LYS A 1 81 ? -7.577 -11.374 4.315 1.00 89.81 81 LYS A CA 1
ATOM 674 C C . LYS A 1 81 ? -6.391 -10.604 4.878 1.00 89.81 81 LYS A C 1
ATOM 676 O O . LYS A 1 81 ? -5.274 -10.670 4.366 1.00 89.81 81 LYS A O 1
ATOM 681 N N . LYS A 1 82 ? -6.640 -9.896 5.980 1.00 91.25 82 LYS A N 1
ATOM 682 C CA . LYS A 1 82 ? -5.590 -9.261 6.771 1.00 91.25 82 LYS A CA 1
ATOM 683 C C . LYS A 1 82 ? -4.674 -10.350 7.323 1.00 91.25 82 LYS A C 1
ATOM 685 O O . LYS A 1 82 ? -5.133 -11.259 8.012 1.00 91.25 82 LYS A O 1
ATOM 690 N N . ARG A 1 83 ? -3.379 -10.247 7.045 1.00 89.06 83 ARG A N 1
ATOM 691 C CA . ARG A 1 83 ? -2.357 -11.108 7.636 1.00 89.06 83 ARG A CA 1
ATOM 692 C C . ARG A 1 83 ? -2.342 -10.872 9.141 1.00 89.06 83 ARG A C 1
ATOM 694 O O . ARG A 1 83 ? -2.182 -9.741 9.604 1.00 89.06 83 ARG A O 1
ATOM 701 N N . VAL A 1 84 ? -2.512 -11.946 9.902 1.00 79.31 84 VAL A N 1
ATOM 702 C CA . VAL A 1 84 ? -2.263 -11.933 11.341 1.00 79.31 84 VAL A CA 1
ATOM 703 C C . VAL A 1 84 ? -0.758 -11.954 11.559 1.00 79.31 84 VAL A C 1
ATOM 705 O O . VAL A 1 84 ? -0.042 -12.752 10.955 1.00 79.31 84 VAL A O 1
ATOM 708 N N . ALA A 1 85 ? -0.260 -11.047 12.395 1.00 66.62 85 ALA A N 1
ATOM 709 C CA . ALA A 1 85 ? 1.118 -11.133 12.841 1.00 66.62 85 ALA A CA 1
ATOM 710 C C . ALA A 1 85 ? 1.260 -12.442 13.624 1.00 66.62 85 ALA A C 1
ATOM 712 O O . ALA A 1 85 ? 0.638 -12.608 14.674 1.00 66.62 85 ALA A O 1
ATOM 713 N N . GLN A 1 86 ? 2.062 -13.378 13.120 1.00 59.06 86 GLN A N 1
ATOM 714 C CA . GLN A 1 86 ? 2.490 -14.504 13.931 1.00 59.06 86 GLN A CA 1
ATOM 715 C C . GLN A 1 86 ? 3.397 -13.916 15.007 1.00 59.06 86 GLN A C 1
ATOM 717 O O . GLN A 1 86 ? 4.533 -13.530 14.727 1.00 59.06 86 GLN A O 1
ATOM 722 N N . LYS A 1 87 ? 2.853 -13.744 16.218 1.00 58.59 87 LYS A N 1
ATOM 723 C CA . LYS A 1 87 ? 3.619 -13.319 17.389 1.00 58.59 87 LYS A CA 1
ATOM 724 C C . LYS A 1 87 ? 4.811 -14.270 17.462 1.00 58.59 87 LYS A C 1
ATOM 726 O O . LYS A 1 87 ? 4.610 -15.469 17.657 1.00 58.59 87 LYS A O 1
ATOM 731 N N . ARG A 1 88 ? 6.027 -13.767 17.224 1.00 59.91 88 ARG A N 1
ATOM 732 C CA . ARG A 1 88 ? 7.239 -14.525 17.531 1.00 59.91 88 ARG A CA 1
ATOM 733 C C . ARG A 1 88 ? 7.108 -14.851 19.014 1.00 59.91 88 ARG A C 1
ATOM 735 O O . ARG A 1 88 ? 7.130 -13.946 19.840 1.00 59.91 88 ARG A O 1
ATOM 742 N N . ARG A 1 89 ? 6.814 -16.112 19.340 1.00 53.00 89 ARG A N 1
ATOM 743 C CA . ARG A 1 89 ? 7.089 -16.595 20.685 1.00 53.00 89 ARG A CA 1
ATOM 744 C C . ARG A 1 89 ? 8.597 -16.487 20.783 1.00 53.00 89 ARG A C 1
ATOM 746 O O . ARG A 1 89 ? 9.288 -17.158 20.020 1.00 53.00 89 ARG A O 1
ATOM 753 N N . ASP A 1 90 ? 9.078 -15.596 21.639 1.00 56.25 90 ASP A N 1
ATOM 754 C CA . ASP A 1 90 ? 10.434 -15.722 22.134 1.00 56.25 90 ASP A CA 1
ATOM 755 C C . ASP A 1 90 ? 10.537 -17.154 22.655 1.00 56.25 90 ASP A C 1
ATOM 757 O O . ASP A 1 90 ? 9.790 -17.565 23.547 1.00 56.25 90 ASP A O 1
ATOM 761 N N . VAL A 1 91 ? 11.355 -17.963 21.983 1.00 55.00 91 VAL A N 1
ATOM 762 C CA . VAL A 1 91 ? 11.752 -19.262 22.505 1.00 55.00 91 VAL A CA 1
ATOM 763 C C . VAL A 1 91 ? 12.545 -18.925 23.756 1.00 55.00 91 VAL A C 1
ATOM 765 O O . VAL A 1 91 ? 13.717 -18.567 23.684 1.00 55.00 91 VAL A O 1
ATOM 768 N N . ALA A 1 92 ? 11.872 -18.958 24.904 1.00 53.44 92 ALA A N 1
ATOM 769 C CA . ALA A 1 92 ? 12.551 -19.099 26.171 1.00 53.44 92 ALA A CA 1
ATOM 770 C C . ALA A 1 92 ? 13.309 -20.424 26.075 1.00 53.44 92 ALA A C 1
ATOM 772 O O . ALA A 1 92 ? 12.702 -21.494 26.031 1.00 53.44 92 ALA A O 1
ATOM 773 N N . VAL A 1 93 ? 14.628 -20.323 25.927 1.00 51.06 93 VAL A N 1
ATOM 774 C CA . VAL A 1 93 ? 15.554 -21.444 26.059 1.00 51.06 93 VAL A CA 1
ATOM 775 C C . VAL A 1 93 ? 15.258 -22.085 27.417 1.00 51.06 93 VAL A C 1
ATOM 777 O O . VAL A 1 93 ? 15.397 -21.393 28.428 1.00 51.06 93 VAL A O 1
ATOM 780 N N . PRO A 1 94 ? 14.820 -23.354 27.489 1.00 43.19 94 PRO A N 1
ATOM 781 C CA . PRO A 1 94 ? 14.742 -24.037 28.765 1.00 43.19 94 PRO A CA 1
ATOM 782 C C . PRO A 1 94 ? 16.177 -24.162 29.270 1.00 43.19 94 PRO A C 1
ATOM 784 O O . PRO A 1 94 ? 17.005 -24.825 28.643 1.00 43.19 94 PRO A O 1
ATOM 787 N N . SER A 1 95 ? 16.496 -23.475 30.365 1.00 52.16 95 SER A N 1
ATOM 788 C CA . SER A 1 95 ? 17.698 -23.765 31.133 1.00 52.16 95 SER A CA 1
ATOM 789 C C . SER A 1 95 ? 17.652 -25.245 31.502 1.00 52.16 95 SER A C 1
ATOM 791 O O . SER A 1 95 ? 16.742 -25.675 32.211 1.00 52.16 95 SER A O 1
ATOM 793 N N . LEU A 1 96 ? 18.603 -26.011 30.977 1.00 40.78 96 LEU A N 1
ATOM 794 C CA . LEU A 1 96 ? 18.826 -27.411 31.300 1.00 40.78 96 LEU A CA 1
ATOM 795 C C . LEU A 1 96 ? 19.207 -27.496 32.788 1.00 40.78 96 LEU A C 1
ATOM 797 O O . LEU A 1 96 ? 20.361 -27.287 33.150 1.00 40.78 96 LEU A O 1
ATOM 801 N N . GLN A 1 97 ? 18.219 -27.705 33.657 1.00 51.09 97 GLN A N 1
ATOM 802 C CA . GLN A 1 97 ? 18.435 -28.149 35.029 1.00 51.09 97 GLN A CA 1
ATOM 803 C C . GLN A 1 97 ? 18.263 -29.661 35.058 1.00 51.09 97 GLN A C 1
ATOM 805 O O . GLN A 1 97 ? 17.142 -30.146 34.963 1.00 51.09 97 GLN A O 1
ATOM 810 N N . GLU A 1 98 ? 19.372 -30.375 35.219 1.00 36.25 98 GLU A N 1
ATOM 811 C CA . GLU A 1 98 ? 19.412 -31.742 35.743 1.00 36.25 98 GLU A CA 1
ATOM 812 C C . GLU A 1 98 ? 20.870 -32.029 36.159 1.00 36.25 98 GLU A C 1
ATOM 814 O O . GLU A 1 98 ? 21.781 -31.800 35.370 1.00 36.25 98 GLU A O 1
ATOM 819 N N . GLY A 1 99 ? 21.214 -32.438 37.381 1.00 32.56 99 GLY A N 1
ATOM 820 C CA . GLY A 1 99 ? 20.397 -32.829 38.524 1.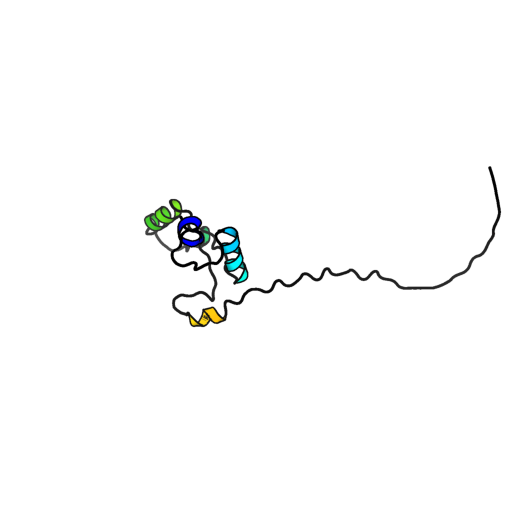00 32.56 99 GLY A CA 1
ATOM 821 C C . GLY A 1 99 ? 21.218 -32.860 39.829 1.00 32.56 99 GLY A C 1
ATOM 822 O O . GLY A 1 99 ? 22.356 -32.384 39.859 1.00 32.56 99 GLY A O 1
ATOM 823 N N . PRO A 1 100 ? 20.645 -33.390 40.921 1.00 46.41 100 PRO A N 1
ATOM 824 C CA . PRO A 1 100 ? 21.318 -33.536 42.202 1.00 46.41 100 PRO A CA 1
ATOM 825 C C . PRO A 1 100 ? 22.068 -34.872 42.243 1.00 46.41 100 PRO A C 1
ATOM 827 O O . PRO A 1 100 ? 21.454 -35.924 42.080 1.00 46.41 100 PRO A O 1
ATOM 830 N N . ASN A 1 101 ? 23.376 -34.865 42.501 1.00 37.69 101 ASN A N 1
ATOM 831 C CA . ASN A 1 101 ? 23.9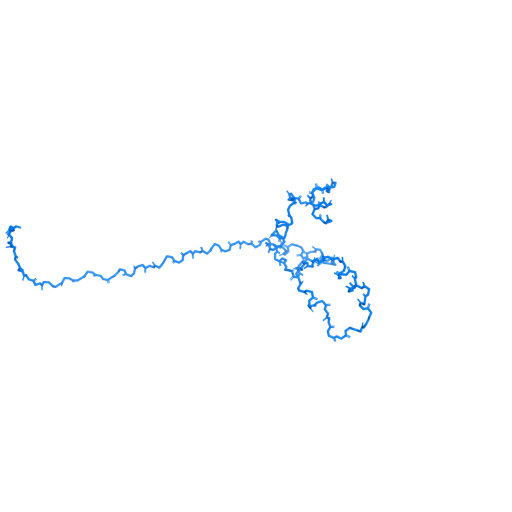95 -36.042 43.104 1.00 37.69 101 ASN A CA 1
ATOM 832 C C . ASN A 1 101 ? 25.204 -35.664 43.959 1.00 37.69 101 ASN A C 1
ATOM 834 O O . ASN A 1 101 ? 26.167 -35.058 43.491 1.00 37.69 101 ASN A O 1
ATOM 838 N N . GLU A 1 102 ? 25.089 -36.010 45.234 1.00 44.38 102 GLU A N 1
ATOM 839 C CA . GLU A 1 102 ? 26.101 -35.869 46.262 1.00 44.38 102 GLU A CA 1
ATOM 840 C C . GLU A 1 102 ? 27.275 -36.820 46.011 1.00 44.38 102 GLU A C 1
ATOM 842 O O . GLU A 1 102 ? 27.096 -38.016 45.796 1.00 44.38 102 GLU A O 1
ATOM 847 N N . SER A 1 103 ? 28.495 -36.323 46.199 1.00 39.81 103 SER A N 1
ATOM 848 C CA . SER A 1 103 ? 29.588 -37.155 46.698 1.00 39.81 103 SER A CA 1
ATOM 849 C C . SER A 1 103 ? 30.552 -36.303 47.519 1.00 39.81 103 SER A C 1
ATOM 851 O O . SER A 1 103 ? 31.429 -35.625 46.990 1.00 39.81 103 SER A O 1
ATOM 853 N N . HIS A 1 104 ? 30.290 -36.312 48.827 1.00 43.97 104 HIS A N 1
ATOM 854 C CA . HIS A 1 104 ? 31.237 -36.359 49.942 1.00 43.97 104 HIS A CA 1
ATOM 855 C C . HIS A 1 104 ? 32.728 -36.167 49.601 1.00 43.97 104 HIS A C 1
ATOM 857 O O . HIS A 1 104 ? 33.305 -37.012 48.929 1.00 43.97 104 HIS A O 1
ATOM 863 N N . LEU A 1 105 ? 33.373 -35.168 50.219 1.00 48.84 105 LEU A N 1
ATOM 864 C CA . LEU A 1 105 ? 34.651 -35.314 50.938 1.00 48.84 105 LEU A CA 1
ATOM 865 C C . LEU A 1 105 ? 34.846 -34.107 51.882 1.00 48.84 105 LEU A C 1
ATOM 867 O O . LEU A 1 105 ? 34.691 -32.953 51.496 1.00 48.84 105 LEU A O 1
ATOM 871 N N . ARG A 1 106 ? 35.104 -34.420 53.157 1.00 39.47 106 ARG A N 1
ATOM 872 C CA . ARG A 1 106 ? 35.171 -33.520 54.322 1.00 39.47 106 ARG A CA 1
ATOM 873 C C . ARG A 1 106 ? 36.473 -32.709 54.434 1.00 39.47 106 ARG A C 1
ATOM 875 O O . ARG A 1 106 ? 37.507 -33.172 53.967 1.00 39.47 106 ARG A O 1
ATOM 882 N N . CYS A 1 107 ? 36.379 -31.646 55.253 1.00 31.03 107 CYS A N 1
ATOM 883 C CA . CYS A 1 107 ? 37.304 -31.110 56.292 1.00 31.03 107 CYS A CA 1
ATOM 884 C C . CYS A 1 107 ? 37.571 -29.615 56.072 1.00 31.03 107 CYS A C 1
ATOM 886 O O . CYS A 1 107 ? 37.914 -29.242 54.963 1.00 31.03 107 CYS A O 1
ATOM 888 N N . SER A 1 108 ? 37.558 -28.679 57.021 1.00 45.62 108 SER A N 1
ATOM 889 C CA . SER A 1 108 ? 37.114 -28.500 58.417 1.00 45.62 108 SER A CA 1
ATOM 890 C C . SER A 1 108 ? 37.257 -26.976 58.693 1.00 45.62 108 SER A C 1
ATOM 892 O O . SER A 1 108 ? 37.874 -26.282 57.883 1.00 45.62 108 SER A O 1
ATOM 894 N N . PRO A 1 109 ? 36.708 -26.421 59.789 1.00 54.88 109 PRO A N 1
ATOM 895 C CA . PRO A 1 109 ? 36.598 -24.977 60.013 1.00 54.88 109 PRO A CA 1
ATOM 896 C C . PRO A 1 109 ? 37.733 -24.401 60.884 1.00 54.88 109 PRO A C 1
ATOM 898 O O . PRO A 1 109 ? 38.254 -25.079 61.765 1.00 54.88 109 PRO A O 1
ATOM 901 N N . GLY A 1 110 ? 38.050 -23.119 60.692 1.00 32.78 110 GLY A N 1
ATOM 902 C CA . GLY A 1 110 ? 38.864 -22.287 61.595 1.00 32.78 110 GLY A CA 1
ATOM 903 C C . GLY A 1 110 ? 39.347 -21.042 60.839 1.00 32.78 110 GLY A C 1
ATOM 904 O O . GLY A 1 110 ? 39.913 -21.190 59.768 1.00 32.78 110 GLY A O 1
ATOM 905 N N . ALA A 1 111 ? 38.985 -19.800 61.169 1.00 41.00 111 ALA A N 1
ATOM 906 C CA . ALA A 1 111 ? 39.185 -19.005 62.388 1.00 41.00 111 ALA A CA 1
ATOM 907 C C . ALA A 1 111 ? 40.113 -17.810 62.052 1.00 41.00 111 ALA A C 1
ATOM 909 O O . ALA A 1 111 ? 41.263 -18.007 61.698 1.00 41.00 111 ALA A O 1
ATOM 910 N N . GLN A 1 112 ? 39.539 -16.605 62.150 1.00 42.06 112 GLN A N 1
ATOM 911 C CA . GLN A 1 112 ? 40.088 -15.300 62.571 1.00 42.06 112 GLN A CA 1
ATOM 912 C C . GLN A 1 112 ? 41.463 -14.760 62.092 1.00 42.06 112 GLN A C 1
ATOM 914 O O . GLN A 1 112 ? 42.504 -15.373 62.277 1.00 42.06 112 GLN A O 1
ATOM 919 N N . SER A 1 113 ? 41.389 -13.475 61.703 1.00 36.84 113 SER A N 1
ATOM 920 C CA . SER A 1 113 ? 42.345 -12.358 61.877 1.00 36.84 113 SER A CA 1
ATOM 921 C C . SER A 1 113 ? 43.649 -12.293 61.071 1.00 36.84 113 SER A C 1
ATOM 923 O O . SER A 1 113 ? 44.534 -13.129 61.220 1.00 36.84 113 SER A O 1
ATOM 925 N N . ALA A 1 114 ? 43.818 -11.168 60.365 1.00 42.38 114 ALA A N 1
ATOM 926 C CA . ALA A 1 114 ? 44.839 -10.148 60.646 1.00 42.38 114 ALA A CA 1
ATOM 927 C C . ALA A 1 114 ? 44.368 -8.790 60.099 1.00 42.38 114 ALA A C 1
ATOM 929 O O . ALA A 1 114 ? 43.806 -8.784 58.980 1.00 42.38 114 ALA A O 1
#

Organism: Bambusicola thoracicus (NCBI:txid9083)

Sequence (114 aa):
MFQVEVLRRGSLRVCETESMKSFVQQHNLYGFTKMPHVLRRPPSLPKFLSEEEAFTAHRKVTLLLNTFFRRDHPELFKLCKKRVAQKRRDVAVPSLQEGPNESHLRCSPGAQSA